Protein AF-A0AAT9HFL9-F1 (afdb_monomer_lite)

Structure (mmCIF, N/CA/C/O backbone):
data_AF-A0AAT9HFL9-F1
#
_entry.id   AF-A0AAT9HFL9-F1
#
loop_
_atom_site.group_PDB
_atom_site.id
_atom_site.type_symbol
_atom_site.label_atom_id
_atom_site.label_alt_id
_atom_site.label_comp_id
_atom_site.label_asym_id
_atom_site.label_entity_id
_atom_site.label_seq_id
_atom_site.pdbx_PDB_ins_code
_atom_site.Cartn_x
_atom_site.Cartn_y
_atom_site.Cartn_z
_atom_site.occupancy
_atom_site.B_iso_or_equiv
_atom_site.auth_seq_id
_atom_site.auth_comp_id
_atom_site.auth_asym_id
_atom_site.auth_atom_id
_atom_site.pdbx_PDB_model_num
ATOM 1 N N . MET A 1 1 ? -22.549 33.816 67.003 1.00 37.94 1 MET A N 1
ATOM 2 C CA . MET A 1 1 ? -21.390 33.551 66.125 1.00 37.94 1 MET A CA 1
ATOM 3 C C . MET A 1 1 ? -21.744 32.329 65.286 1.00 37.94 1 MET A C 1
ATOM 5 O O . MET A 1 1 ? -21.815 31.242 65.835 1.00 37.94 1 MET A O 1
ATOM 9 N N . THR A 1 2 ? -22.126 32.513 64.022 1.00 52.78 2 THR A N 1
ATOM 10 C CA . THR A 1 2 ? -22.576 31.435 63.122 1.00 52.78 2 THR A CA 1
ATOM 11 C C . THR A 1 2 ? -21.591 31.327 61.963 1.00 52.78 2 THR A C 1
ATOM 13 O O . THR A 1 2 ? -21.482 32.234 61.142 1.00 52.78 2 THR A O 1
ATOM 16 N N . THR A 1 3 ? -20.819 30.245 61.912 1.00 52.66 3 THR A N 1
ATOM 17 C CA . THR A 1 3 ? -19.873 29.980 60.823 1.00 52.66 3 THR A CA 1
ATOM 18 C C . THR A 1 3 ? -20.605 29.274 59.684 1.00 52.66 3 THR A C 1
ATOM 20 O O . THR A 1 3 ? -21.124 28.170 59.831 1.00 52.66 3 THR A O 1
ATOM 23 N N . ARG A 1 4 ? -20.697 29.944 58.532 1.00 57.56 4 ARG A N 1
ATOM 24 C CA . ARG A 1 4 ? -21.264 29.393 57.299 1.00 57.56 4 ARG A CA 1
ATOM 25 C C . ARG A 1 4 ? -20.138 28.639 56.577 1.00 57.56 4 ARG A C 1
ATOM 27 O O . ARG A 1 4 ? -19.166 29.265 56.167 1.00 57.56 4 ARG A O 1
ATOM 34 N N . THR A 1 5 ? -20.240 27.314 56.464 1.00 63.06 5 THR A N 1
ATOM 35 C CA . THR A 1 5 ? -19.344 26.507 55.615 1.00 63.06 5 THR A CA 1
ATOM 36 C C . THR A 1 5 ? -19.619 26.870 54.159 1.00 63.06 5 THR A C 1
ATOM 38 O O . THR A 1 5 ? -20.745 26.720 53.687 1.00 63.06 5 THR A O 1
ATOM 41 N N . SER A 1 6 ? -18.613 27.407 53.471 1.00 56.94 6 SER A N 1
ATOM 42 C CA . SER A 1 6 ? -18.671 27.641 52.029 1.00 56.94 6 SER A CA 1
ATOM 43 C C . SER A 1 6 ? -18.618 26.289 51.325 1.00 56.94 6 SER A C 1
ATOM 45 O O . SER A 1 6 ? -17.688 25.521 51.555 1.00 56.94 6 SER A O 1
ATOM 47 N N . ALA A 1 7 ? -19.619 25.989 50.498 1.00 58.56 7 ALA A N 1
ATOM 48 C CA . ALA A 1 7 ? -19.603 24.811 49.642 1.00 58.56 7 ALA A CA 1
ATOM 49 C C . ALA A 1 7 ? -18.439 24.930 48.646 1.00 58.56 7 ALA A C 1
ATOM 51 O O . ALA A 1 7 ? -18.306 25.939 47.952 1.00 58.56 7 ALA A O 1
ATOM 52 N N . GLU A 1 8 ? -17.576 23.921 48.631 1.00 61.31 8 GLU A N 1
ATOM 53 C CA . GLU A 1 8 ? -16.422 23.832 47.744 1.00 61.31 8 GLU A CA 1
ATOM 54 C C . GLU A 1 8 ? -16.883 23.563 46.303 1.00 61.31 8 GLU A C 1
ATOM 56 O O . GLU A 1 8 ? -17.793 22.768 46.062 1.00 61.31 8 GLU A O 1
ATOM 61 N N . SER A 1 9 ? -16.295 24.284 45.346 1.00 59.38 9 SER A N 1
ATOM 62 C CA . SER A 1 9 ? -16.646 24.202 43.924 1.00 59.38 9 SER A CA 1
ATOM 63 C C . SER A 1 9 ? -16.217 22.844 43.348 1.00 59.38 9 SER A C 1
ATOM 65 O O . SER A 1 9 ? -15.078 22.437 43.589 1.00 59.38 9 SER A O 1
ATOM 67 N N . PRO A 1 10 ? -17.065 22.128 42.583 1.00 66.06 10 PRO A N 1
ATOM 68 C CA . PRO A 1 10 ? -16.701 20.822 42.046 1.00 66.06 10 PRO A CA 1
ATOM 69 C C . PRO A 1 10 ? -15.534 20.952 41.059 1.00 66.06 10 PRO A C 1
ATOM 71 O O . PRO A 1 10 ? -15.568 21.767 40.135 1.00 66.06 10 PRO A O 1
ATOM 74 N N . ALA A 1 11 ? -14.493 20.142 41.265 1.00 68.75 11 ALA A N 1
ATOM 75 C CA . ALA A 1 11 ? -13.336 20.068 40.381 1.00 68.75 11 ALA A CA 1
ATOM 76 C C . ALA A 1 11 ? -13.764 19.693 38.949 1.00 68.75 11 ALA A C 1
ATOM 78 O O . ALA A 1 11 ? -14.618 18.826 38.751 1.00 68.75 11 ALA A O 1
ATOM 79 N N . ALA A 1 12 ? -13.172 20.358 37.953 1.00 69.44 12 ALA A N 1
ATOM 80 C CA . ALA A 1 12 ? -13.488 20.159 36.542 1.00 69.44 12 ALA A CA 1
ATOM 81 C C . ALA A 1 12 ? -13.285 18.691 36.130 1.00 69.44 12 ALA A C 1
ATOM 83 O O . ALA A 1 12 ? -12.222 18.114 36.363 1.00 69.44 12 ALA A O 1
ATOM 84 N N . ALA A 1 13 ? -14.308 18.091 35.515 1.00 72.69 13 ALA A N 1
ATOM 85 C CA . ALA A 1 13 ? -14.231 16.718 35.035 1.00 72.69 13 ALA A CA 1
ATOM 86 C C . ALA A 1 13 ? -13.142 16.595 33.949 1.00 72.69 13 ALA A C 1
ATOM 88 O O . ALA A 1 13 ? -13.073 17.445 33.055 1.00 72.69 13 ALA A O 1
ATOM 89 N N . PRO A 1 14 ? -12.292 15.555 34.003 1.00 75.44 14 PRO A N 1
ATOM 90 C CA . PRO A 1 14 ? -11.269 15.342 32.991 1.00 75.44 14 PRO A CA 1
ATOM 91 C C . PRO A 1 14 ? -11.919 15.111 31.621 1.00 75.44 14 PRO A C 1
ATOM 93 O O . PRO A 1 14 ? -12.858 14.329 31.489 1.00 75.44 14 PRO A O 1
ATOM 96 N N . LEU A 1 15 ? -11.396 15.780 30.589 1.00 78.50 15 LEU A N 1
ATOM 97 C CA . LEU A 1 15 ? -11.911 15.696 29.213 1.00 78.50 15 LEU A CA 1
ATOM 98 C C . LEU A 1 15 ? -11.789 14.287 28.610 1.00 78.50 15 LEU A C 1
ATOM 100 O O . LEU A 1 15 ? -12.540 13.934 27.704 1.00 78.50 15 LEU A O 1
ATOM 104 N N . LEU A 1 16 ? -10.850 13.482 29.111 1.00 74.50 16 LEU A N 1
ATOM 105 C CA . LEU A 1 16 ? -10.654 12.101 28.697 1.00 74.50 16 LEU A CA 1
ATOM 106 C C . LEU A 1 16 ? -10.330 11.234 29.915 1.00 74.50 16 LEU A C 1
ATOM 108 O O . LEU A 1 16 ? -9.286 11.399 30.545 1.00 74.50 16 LEU A O 1
ATOM 112 N N . ASP A 1 17 ? -11.215 10.289 30.217 1.00 88.69 17 ASP A N 1
ATOM 113 C CA . ASP A 1 17 ? -11.024 9.318 31.291 1.00 88.69 17 ASP A CA 1
ATOM 114 C C . ASP A 1 17 ? -10.623 7.953 30.712 1.00 88.69 17 ASP A C 1
ATOM 116 O O . ASP A 1 17 ? -11.438 7.173 30.202 1.00 88.69 17 ASP A O 1
ATOM 120 N N . LEU A 1 18 ? -9.322 7.665 30.790 1.00 88.69 18 LEU A N 1
ATOM 121 C CA . LEU A 1 18 ? -8.744 6.407 30.321 1.00 88.69 18 LEU A CA 1
ATOM 122 C C . LEU A 1 18 ? -9.216 5.205 31.152 1.00 88.69 18 LEU A C 1
ATOM 124 O O . LEU A 1 18 ? -9.325 4.102 30.613 1.00 88.69 18 LEU A O 1
ATOM 128 N N . GLN A 1 19 ? -9.527 5.387 32.439 1.00 87.31 19 GLN A N 1
ATOM 129 C CA . GLN A 1 19 ? -10.026 4.298 33.279 1.00 87.31 19 GLN A CA 1
ATOM 130 C C . GLN A 1 19 ? -11.432 3.893 32.844 1.00 87.31 19 GLN A C 1
ATOM 132 O O . GLN A 1 19 ? -11.698 2.701 32.666 1.00 87.31 19 GLN A O 1
ATOM 137 N N . VAL A 1 20 ? -12.307 4.867 32.585 1.00 86.62 20 VAL A N 1
ATOM 138 C CA . VAL A 1 20 ? -13.658 4.610 32.064 1.00 86.62 20 VAL A CA 1
ATOM 139 C C . VAL A 1 20 ? -13.597 3.906 30.711 1.00 86.62 20 VAL A C 1
ATOM 141 O O . VAL A 1 20 ? -14.330 2.939 30.495 1.00 86.62 20 VAL A O 1
ATOM 144 N N . LEU A 1 21 ? -12.685 4.314 29.825 1.00 87.38 21 LEU A N 1
ATOM 145 C CA . LEU A 1 21 ? -12.500 3.661 28.529 1.00 87.38 21 LEU A CA 1
ATOM 146 C C . LEU A 1 21 ? -12.068 2.196 28.681 1.00 87.38 21 LEU A C 1
ATOM 148 O O . LEU A 1 21 ? -12.680 1.300 28.095 1.00 87.38 21 LEU A O 1
ATOM 152 N N . VAL A 1 22 ? -11.055 1.926 29.507 1.00 88.81 22 VAL A N 1
ATOM 153 C CA . VAL A 1 22 ? -10.570 0.558 29.748 1.00 88.81 22 VAL A CA 1
ATOM 154 C C . VAL A 1 22 ? -11.666 -0.309 30.369 1.00 88.81 22 VAL A C 1
ATOM 156 O O . VAL A 1 22 ? -11.835 -1.466 29.976 1.00 88.81 22 VAL A O 1
ATOM 159 N N . VAL A 1 23 ? -12.456 0.236 31.296 1.00 90.31 23 VAL A N 1
ATOM 160 C CA . VAL A 1 23 ? -13.592 -0.468 31.905 1.00 90.31 23 VAL A CA 1
ATOM 161 C C . VAL A 1 23 ? -14.694 -0.733 30.876 1.00 90.31 23 VAL A C 1
ATOM 163 O O . VAL A 1 23 ? -15.225 -1.845 30.830 1.00 90.31 23 VAL A O 1
ATOM 166 N N . ALA A 1 24 ? -15.005 0.226 30.002 1.00 87.44 24 ALA A N 1
ATOM 167 C CA . ALA A 1 24 ? -15.994 0.065 28.938 1.00 87.44 24 ALA A CA 1
ATOM 168 C C . ALA A 1 24 ? -15.584 -1.023 27.931 1.00 87.44 24 ALA A C 1
ATOM 170 O O . ALA A 1 24 ? -16.389 -1.901 27.597 1.00 87.44 24 ALA A O 1
ATOM 171 N N . VAL A 1 25 ? -14.314 -1.032 27.511 1.00 88.62 25 VAL A N 1
ATOM 172 C CA . VAL A 1 25 ? -13.748 -2.074 26.640 1.00 88.62 25 VAL A CA 1
ATOM 173 C C . VAL A 1 25 ? -13.745 -3.426 27.354 1.00 88.62 25 VAL A C 1
ATOM 175 O O . VAL A 1 25 ? -14.188 -4.430 26.791 1.00 88.62 25 VAL A O 1
ATOM 178 N N . ARG A 1 26 ? -13.336 -3.466 28.631 1.00 90.38 26 ARG A N 1
ATOM 179 C CA . ARG A 1 26 ? -13.317 -4.689 29.447 1.00 90.38 26 ARG A CA 1
ATOM 180 C C . ARG A 1 26 ? -14.712 -5.292 29.621 1.00 90.38 26 ARG A C 1
ATOM 182 O O . ARG A 1 26 ? -14.861 -6.508 29.506 1.00 90.38 26 ARG A O 1
ATOM 189 N N . ARG A 1 27 ? -15.730 -4.461 29.850 1.00 90.38 27 ARG A N 1
ATOM 190 C CA . ARG A 1 27 ? -17.128 -4.889 30.016 1.00 90.38 27 ARG A CA 1
ATOM 191 C C . ARG A 1 27 ? -17.699 -5.502 28.738 1.00 90.38 27 ARG A C 1
ATOM 193 O O . ARG A 1 27 ? -18.511 -6.418 28.809 1.00 90.38 27 ARG A O 1
ATOM 200 N N . ARG A 1 28 ? -17.256 -5.031 27.570 1.00 90.31 28 ARG A N 1
ATOM 201 C CA . ARG A 1 28 ? -17.720 -5.491 26.252 1.00 90.31 28 ARG A CA 1
ATOM 202 C C . ARG A 1 28 ? -16.688 -6.349 25.512 1.00 90.31 28 ARG A C 1
ATOM 204 O O . ARG A 1 28 ? -16.740 -6.430 24.289 1.00 90.31 28 ARG A O 1
ATOM 211 N N . ARG A 1 29 ? -15.790 -7.041 26.228 1.00 90.00 29 ARG A N 1
ATOM 212 C CA . ARG A 1 29 ? -14.718 -7.870 25.630 1.00 90.00 29 ARG A CA 1
ATOM 213 C C . ARG A 1 29 ? -15.200 -8.840 24.551 1.00 90.00 29 ARG A C 1
ATOM 215 O O . ARG A 1 29 ? -14.504 -9.016 23.562 1.00 90.00 29 ARG A O 1
ATOM 222 N N . ARG A 1 30 ? -16.390 -9.435 24.710 1.00 91.25 30 ARG A N 1
ATOM 223 C CA . ARG A 1 30 ? -16.971 -10.341 23.702 1.00 91.25 30 ARG A CA 1
ATOM 224 C C . ARG A 1 30 ? -17.291 -9.631 22.382 1.00 91.25 30 ARG A C 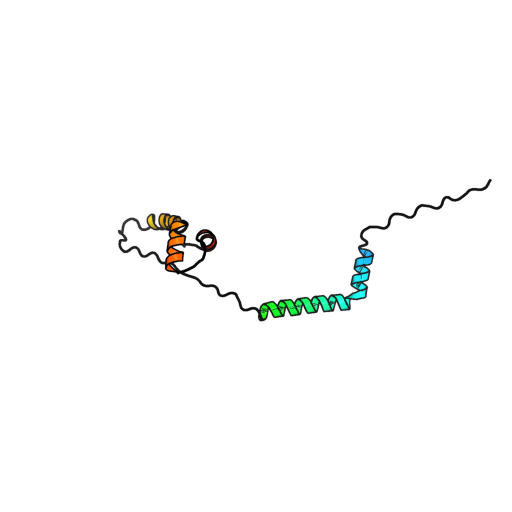1
ATOM 226 O O . ARG A 1 30 ? -16.976 -10.172 21.333 1.00 91.25 30 ARG A O 1
ATOM 233 N N . LEU A 1 31 ? -17.857 -8.422 22.442 1.00 93.75 31 LEU A N 1
ATOM 234 C CA . LEU A 1 31 ? -18.173 -7.622 21.251 1.00 93.75 31 LEU A CA 1
ATOM 235 C C . LEU A 1 31 ? -16.896 -7.167 20.539 1.00 93.75 31 LEU A C 1
ATOM 237 O O . LEU A 1 31 ? -16.780 -7.297 19.325 1.00 93.75 31 LEU A O 1
ATOM 241 N N . TRP A 1 32 ? -15.908 -6.694 21.301 1.00 95.62 32 TRP A N 1
ATOM 242 C CA . TRP A 1 32 ? -14.608 -6.316 20.744 1.00 95.62 32 TRP A CA 1
ATOM 243 C C . TRP A 1 32 ? -13.889 -7.511 20.110 1.00 95.62 32 TRP A C 1
ATOM 245 O O . TRP A 1 32 ? -13.362 -7.389 19.009 1.00 95.62 32 TRP A O 1
ATOM 255 N N . GLY A 1 33 ? -13.942 -8.681 20.753 1.00 95.31 33 GLY A N 1
ATOM 256 C CA . GLY A 1 33 ? -13.414 -9.924 20.194 1.00 95.31 33 GLY A CA 1
ATOM 257 C C . GLY A 1 33 ? -14.098 -10.325 18.887 1.00 95.31 33 GLY A C 1
ATOM 258 O O . GLY A 1 33 ? -13.410 -10.664 17.931 1.00 95.31 33 GLY A O 1
ATOM 259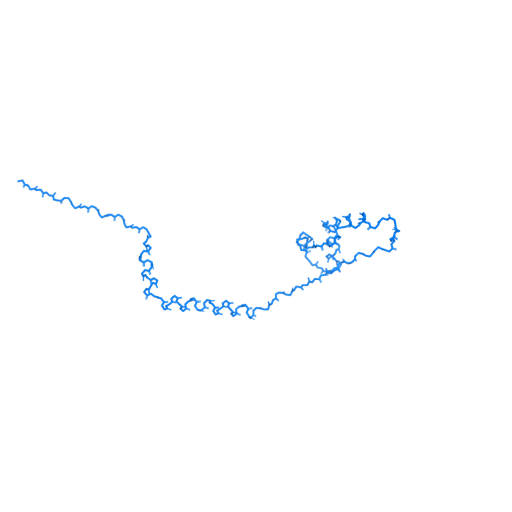 N N . SER A 1 34 ? -15.431 -10.232 18.799 1.00 96.31 34 SER A N 1
ATOM 260 C CA . SER A 1 34 ? -16.151 -10.548 17.557 1.00 96.31 34 SER A CA 1
ATOM 261 C C . SER A 1 34 ? -15.846 -9.571 16.425 1.00 96.31 34 SER A C 1
ATOM 263 O O . SER A 1 34 ? -15.727 -10.000 15.285 1.00 96.31 34 SER A O 1
ATOM 265 N N . VAL A 1 35 ? -15.684 -8.277 16.724 1.00 96.69 35 VAL A N 1
ATOM 266 C CA . VAL A 1 35 ? -15.304 -7.273 15.717 1.00 96.69 35 VAL A CA 1
ATOM 267 C C . VAL A 1 35 ? -13.883 -7.529 15.217 1.00 96.69 35 VAL A C 1
ATOM 269 O O . VAL A 1 35 ? -13.657 -7.515 14.011 1.00 96.69 35 VAL A O 1
ATOM 272 N N . ALA A 1 36 ? -12.944 -7.829 16.120 1.00 95.69 36 ALA A N 1
ATOM 273 C CA . ALA A 1 36 ? -11.579 -8.188 15.745 1.00 95.69 36 ALA A CA 1
ATOM 274 C C . ALA A 1 36 ? -11.546 -9.460 14.882 1.00 95.69 36 ALA A C 1
ATOM 276 O O . ALA A 1 36 ? -10.865 -9.494 13.860 1.00 95.69 36 ALA A O 1
ATOM 277 N N . LEU A 1 37 ? -12.325 -10.481 15.255 1.00 97.81 37 LEU A N 1
ATOM 278 C CA . LEU A 1 37 ? -12.433 -11.721 14.491 1.00 97.81 37 LEU A CA 1
ATOM 279 C C . LEU A 1 37 ? -13.055 -11.484 13.109 1.00 97.81 37 LEU A C 1
ATOM 281 O O . LEU A 1 37 ? -12.538 -11.992 12.121 1.00 97.81 37 LEU A O 1
ATOM 285 N N . LEU A 1 38 ? -14.121 -10.685 13.020 1.00 97.88 38 LEU A N 1
ATOM 286 C CA . LEU A 1 38 ? -14.727 -10.296 11.744 1.00 97.88 38 LEU A CA 1
ATOM 287 C C . LEU A 1 38 ? -13.739 -9.546 10.850 1.00 97.88 38 LEU A C 1
ATOM 289 O O . LEU A 1 38 ? -13.646 -9.861 9.669 1.00 97.88 38 LEU A O 1
ATOM 293 N N . GLY A 1 39 ? -12.982 -8.596 11.405 1.00 97.38 39 GLY A N 1
ATOM 294 C CA . GLY A 1 39 ? -11.950 -7.870 10.666 1.00 97.38 39 GLY A CA 1
ATOM 295 C C . GLY A 1 39 ? -10.848 -8.794 10.146 1.00 97.38 39 GLY A C 1
ATOM 296 O O . GLY A 1 39 ? -10.456 -8.683 8.987 1.00 97.38 39 GLY A O 1
ATOM 297 N N . LEU A 1 40 ? -10.406 -9.752 10.966 1.00 97.31 40 LEU A N 1
ATOM 298 C CA . LEU A 1 40 ? -9.412 -10.750 10.568 1.00 97.31 40 LEU A CA 1
ATOM 299 C C . LEU A 1 40 ? -9.932 -11.649 9.438 1.00 97.31 40 LEU A C 1
ATOM 301 O O . LEU A 1 40 ? -9.229 -11.865 8.455 1.00 97.31 40 LEU A O 1
ATOM 305 N N . LEU A 1 41 ? -11.166 -12.144 9.559 1.00 97.94 41 LEU A N 1
ATOM 306 C CA . LEU A 1 41 ? -11.793 -12.981 8.536 1.00 97.94 41 LEU A CA 1
ATOM 307 C C . LEU A 1 41 ? -11.999 -12.213 7.229 1.00 97.94 41 LEU A C 1
ATOM 309 O O . LEU A 1 41 ? -11.683 -12.737 6.166 1.00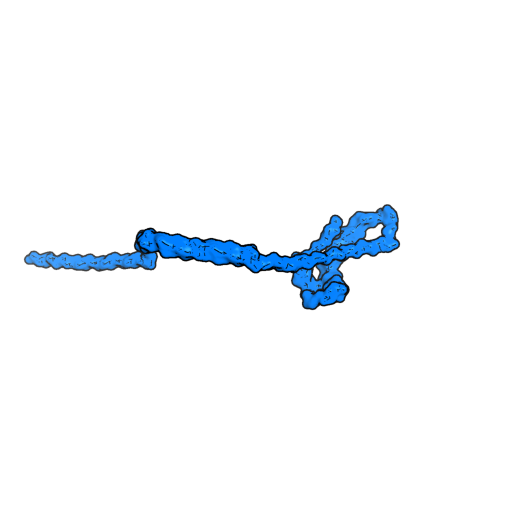 97.94 41 LEU A O 1
ATOM 313 N N . ALA A 1 42 ? -12.484 -10.972 7.298 1.00 96.75 42 ALA A N 1
ATOM 314 C CA . ALA A 1 42 ? -12.681 -10.130 6.125 1.00 96.75 42 ALA A CA 1
ATOM 315 C C . ALA A 1 42 ? -11.351 -9.798 5.431 1.00 96.75 42 ALA A C 1
ATOM 317 O O . ALA A 1 42 ? -11.249 -9.937 4.217 1.00 96.75 42 ALA A O 1
ATOM 318 N N . GLY A 1 43 ? -10.317 -9.423 6.190 1.00 94.56 43 GLY A N 1
ATOM 319 C CA . GLY A 1 43 ? -8.986 -9.150 5.643 1.00 94.56 43 GLY A CA 1
ATOM 320 C C . GLY A 1 43 ? -8.351 -10.385 5.001 1.00 94.56 43 GLY A C 1
ATOM 321 O O . GLY A 1 43 ? -7.836 -10.303 3.888 1.00 94.56 43 GLY A O 1
ATOM 322 N N . GLY A 1 44 ? -8.453 -11.544 5.658 1.00 94.75 44 GLY A N 1
ATOM 323 C CA . GLY A 1 44 ? -7.995 -12.816 5.096 1.00 94.75 44 GLY A CA 1
ATOM 324 C C . GLY A 1 44 ? -8.761 -13.207 3.832 1.00 94.75 44 GLY A C 1
ATOM 325 O O . GLY A 1 44 ? -8.155 -13.630 2.853 1.00 94.75 44 GLY A O 1
ATOM 326 N N . ALA A 1 45 ? -10.081 -13.004 3.814 1.00 93.31 45 ALA A N 1
ATOM 327 C CA . ALA A 1 45 ? -10.899 -13.246 2.632 1.00 93.31 45 ALA A CA 1
ATOM 328 C C . ALA A 1 45 ? -10.457 -12.362 1.460 1.00 93.31 45 ALA A C 1
ATOM 330 O O . ALA A 1 45 ? -10.266 -12.877 0.364 1.00 93.31 45 ALA A O 1
ATOM 331 N N . VAL A 1 46 ? -10.224 -11.066 1.688 1.00 93.12 46 VAL A N 1
ATOM 332 C CA . VAL A 1 46 ? -9.706 -10.157 0.653 1.00 93.12 46 VAL A CA 1
ATOM 333 C C . VAL A 1 46 ? -8.363 -10.646 0.116 1.00 93.12 46 VAL A C 1
ATOM 335 O O . VAL A 1 46 ? -8.206 -10.718 -1.095 1.00 93.12 46 VAL A O 1
ATOM 338 N N . ALA A 1 47 ? -7.430 -11.052 0.979 1.00 86.88 47 ALA A N 1
ATOM 339 C CA . ALA A 1 47 ? -6.116 -11.533 0.550 1.00 86.88 47 ALA A CA 1
ATOM 340 C C . ALA A 1 47 ? -6.167 -12.808 -0.317 1.00 86.88 47 ALA A C 1
ATOM 342 O O . ALA A 1 47 ? -5.276 -13.021 -1.130 1.00 86.88 47 ALA A O 1
ATOM 343 N N . VAL A 1 48 ? -7.188 -13.656 -0.147 1.00 89.31 48 VAL A N 1
ATOM 344 C CA . VAL A 1 48 ? -7.353 -14.901 -0.922 1.00 89.31 48 VAL A CA 1
ATOM 345 C C . VAL A 1 48 ? -8.217 -14.697 -2.171 1.00 89.31 48 VAL A C 1
ATOM 347 O O . VAL A 1 48 ? -8.010 -15.366 -3.179 1.00 89.31 48 VAL A O 1
ATOM 350 N N . LEU A 1 49 ? -9.211 -13.806 -2.108 1.00 89.75 49 LEU A N 1
ATOM 351 C CA . LEU A 1 49 ? -10.184 -13.589 -3.183 1.00 89.75 49 LEU A CA 1
ATOM 352 C C . LEU A 1 49 ? -9.729 -12.552 -4.213 1.00 89.75 49 LEU A C 1
ATOM 354 O O . LEU A 1 49 ? -10.206 -12.607 -5.346 1.00 89.75 49 LEU A O 1
ATOM 358 N N . LEU A 1 50 ? -8.859 -11.602 -3.850 1.00 85.31 50 LEU A N 1
ATOM 359 C CA . LEU A 1 50 ? -8.307 -10.658 -4.820 1.00 85.31 50 LEU A CA 1
ATOM 360 C C . LEU A 1 50 ? -7.167 -11.329 -5.600 1.00 85.31 50 LEU A C 1
ATOM 362 O O . LEU A 1 50 ? -6.153 -11.674 -4.995 1.00 85.31 50 LEU A O 1
ATOM 366 N N . PRO A 1 51 ? -7.298 -11.499 -6.928 1.00 75.69 51 PRO A N 1
ATOM 367 C CA . PRO A 1 51 ? -6.185 -11.956 -7.746 1.00 75.69 51 PRO A CA 1
ATOM 368 C C . PRO A 1 51 ? -5.059 -10.916 -7.730 1.00 75.69 51 PRO A C 1
ATOM 370 O O . PRO A 1 51 ? -5.318 -9.708 -7.720 1.00 75.69 51 PRO A O 1
ATOM 373 N N . GLU A 1 52 ? -3.810 -11.388 -7.741 1.00 74.25 52 GLU A N 1
ATOM 374 C CA . GLU A 1 52 ? -2.645 -10.514 -7.876 1.00 74.25 52 GLU A CA 1
ATOM 375 C C . GLU A 1 52 ? -2.759 -9.679 -9.164 1.00 74.25 52 GLU A C 1
ATOM 377 O O . GLU A 1 52 ? -3.172 -10.202 -10.207 1.00 74.25 52 GLU A O 1
ATOM 382 N N . PRO A 1 53 ? -2.423 -8.377 -9.116 1.00 70.94 53 PRO A N 1
ATOM 383 C CA . PRO A 1 53 ? -2.453 -7.541 -10.305 1.00 70.94 53 PRO A CA 1
ATOM 384 C C . PRO A 1 53 ? -1.476 -8.103 -11.352 1.00 70.94 53 PRO A C 1
ATOM 386 O O . PRO A 1 53 ? -0.330 -8.410 -11.013 1.00 70.94 53 PRO A O 1
ATOM 389 N N . PRO A 1 54 ? -1.897 -8.250 -12.621 1.00 70.69 54 PRO A N 1
ATOM 390 C CA . PRO A 1 54 ? -1.043 -8.809 -13.659 1.00 70.69 54 PRO A CA 1
ATOM 391 C C . PRO A 1 54 ? 0.159 -7.892 -13.897 1.00 70.69 54 PRO A C 1
ATOM 393 O O . PRO A 1 54 ? 0.004 -6.738 -14.295 1.00 70.69 54 PRO A O 1
ATOM 396 N N . THR A 1 55 ? 1.365 -8.409 -13.670 1.00 68.50 55 THR A N 1
ATOM 397 C CA . THR A 1 55 ? 2.612 -7.701 -13.966 1.00 68.50 55 THR A CA 1
ATOM 398 C C . THR A 1 55 ? 3.063 -8.035 -15.387 1.00 68.50 55 THR A C 1
ATOM 400 O O . THR A 1 55 ? 3.431 -9.166 -15.703 1.00 68.50 55 THR A O 1
ATOM 403 N N . ALA A 1 56 ? 3.010 -7.049 -16.283 1.00 72.75 56 ALA A N 1
ATOM 404 C CA . ALA A 1 56 ? 3.570 -7.168 -17.624 1.00 72.75 56 ALA A CA 1
ATOM 405 C C . ALA A 1 56 ? 5.009 -6.637 -17.615 1.00 72.75 56 ALA A C 1
ATOM 407 O O . ALA A 1 56 ? 5.239 -5.474 -17.297 1.00 72.75 56 ALA A O 1
ATOM 408 N N . VAL A 1 57 ? 5.981 -7.480 -17.971 1.00 74.00 57 VAL A N 1
ATOM 409 C CA . VAL A 1 57 ? 7.384 -7.069 -18.125 1.00 74.00 57 VAL A CA 1
ATOM 410 C C . VAL A 1 57 ? 7.770 -7.086 -19.599 1.00 74.00 57 VAL A C 1
ATOM 412 O O . VAL A 1 57 ? 7.538 -8.070 -20.298 1.00 74.00 57 VAL A O 1
ATOM 415 N N . THR A 1 58 ? 8.386 -6.003 -20.072 1.00 71.44 58 THR A N 1
ATOM 416 C CA . THR A 1 58 ? 8.929 -5.910 -21.433 1.00 71.44 58 THR A CA 1
ATOM 417 C C . THR A 1 58 ? 10.439 -5.753 -21.356 1.00 71.44 58 THR A C 1
ATOM 419 O O . THR A 1 58 ? 10.939 -4.876 -20.657 1.00 71.44 58 THR A O 1
ATOM 422 N N . LYS A 1 59 ? 11.175 -6.595 -22.086 1.00 60.09 59 LYS A N 1
ATOM 423 C CA . LYS A 1 59 ? 12.632 -6.485 -22.217 1.00 60.09 59 LYS A CA 1
ATOM 424 C C . LYS A 1 59 ? 12.970 -5.816 -23.544 1.00 60.09 59 LYS A C 1
ATOM 426 O O . LYS A 1 59 ? 12.654 -6.361 -24.597 1.00 60.09 59 LYS A O 1
ATOM 431 N N . VAL A 1 60 ? 13.619 -4.656 -23.483 1.00 63.84 60 VAL A N 1
ATOM 432 C CA . VAL A 1 60 ? 14.200 -3.993 -24.656 1.00 63.84 60 VAL A CA 1
ATOM 433 C C . VAL A 1 60 ? 15.644 -4.468 -24.778 1.00 63.84 60 VAL A C 1
ATOM 435 O O . VAL A 1 60 ? 16.444 -4.247 -23.875 1.00 63.84 60 VAL A O 1
ATOM 438 N N . LEU A 1 61 ? 15.958 -5.167 -25.867 1.00 59.69 61 LEU A N 1
ATOM 439 C CA . LEU A 1 61 ? 17.313 -5.619 -26.175 1.00 59.69 61 LEU A CA 1
ATOM 440 C C . LEU A 1 61 ? 17.895 -4.688 -27.238 1.00 59.69 61 LEU A C 1
ATOM 442 O O . LEU A 1 61 ? 17.333 -4.572 -28.326 1.00 59.69 61 LEU A O 1
ATOM 446 N N . VAL A 1 62 ? 19.005 -4.026 -26.920 1.00 59.75 62 VAL A N 1
ATOM 447 C CA . VAL A 1 62 ? 19.758 -3.214 -27.881 1.00 59.75 62 VAL A CA 1
ATOM 448 C C . VAL A 1 62 ? 20.805 -4.118 -28.524 1.00 59.75 62 VAL A C 1
ATOM 450 O O . VAL A 1 62 ? 21.750 -4.541 -27.865 1.00 59.75 62 VAL A O 1
ATOM 453 N N . ALA A 1 63 ? 20.607 -4.466 -29.795 1.00 58.12 63 ALA A N 1
ATOM 454 C CA . ALA A 1 63 ? 21.587 -5.202 -30.586 1.00 58.12 63 ALA A CA 1
ATOM 455 C C . ALA A 1 63 ? 22.413 -4.211 -31.418 1.00 58.12 63 ALA A C 1
ATOM 457 O O . ALA A 1 63 ? 21.852 -3.462 -32.217 1.00 58.12 63 ALA A O 1
ATOM 458 N N . HIS A 1 64 ? 23.733 -4.214 -31.237 1.00 53.81 64 HIS A N 1
ATOM 459 C CA . HIS A 1 64 ? 24.666 -3.422 -32.035 1.00 53.81 64 HIS A CA 1
ATOM 460 C C . HIS A 1 64 ? 25.191 -4.276 -33.201 1.00 53.81 64 HIS A C 1
ATOM 462 O O . HIS A 1 64 ? 26.013 -5.163 -33.009 1.00 53.81 64 HIS A O 1
ATOM 468 N N . GLU A 1 65 ? 24.728 -4.028 -34.433 1.00 53.94 65 GLU A N 1
ATOM 469 C CA . GLU A 1 65 ? 25.209 -4.753 -35.631 1.00 53.94 65 GLU A CA 1
ATOM 470 C C . GLU A 1 65 ? 26.665 -4.408 -36.028 1.00 53.94 65 GLU A C 1
ATOM 472 O O . GLU A 1 65 ? 27.215 -5.027 -36.937 1.00 53.94 65 GLU A O 1
ATOM 477 N N . GLN A 1 66 ? 27.309 -3.432 -35.372 1.00 53.12 66 GLN A N 1
ATOM 478 C CA . GLN A 1 66 ? 28.633 -2.905 -35.745 1.00 53.12 66 GLN A CA 1
ATOM 479 C C . GLN A 1 66 ? 29.649 -2.891 -34.590 1.00 53.12 66 GLN A C 1
ATOM 481 O O . GLN A 1 66 ? 30.461 -1.968 -34.506 1.00 53.12 66 GLN A O 1
ATOM 486 N N . ASP A 1 67 ? 29.632 -3.892 -33.706 1.00 50.56 67 ASP A N 1
ATOM 487 C CA . ASP A 1 67 ? 30.629 -3.999 -32.632 1.00 50.56 67 ASP A CA 1
ATOM 488 C C . ASP A 1 67 ? 32.057 -4.065 -33.205 1.00 50.56 67 ASP A C 1
ATOM 490 O O . ASP A 1 67 ? 32.504 -5.074 -33.759 1.00 50.56 67 ASP A O 1
ATOM 494 N N . GLN A 1 68 ? 32.789 -2.953 -33.082 1.00 51.44 68 GLN A N 1
ATOM 495 C CA . GLN A 1 68 ? 34.224 -2.910 -33.329 1.00 51.44 68 GLN A CA 1
ATOM 496 C C . GLN A 1 68 ? 34.959 -3.507 -32.116 1.00 51.44 68 GLN A C 1
ATOM 498 O O . GLN A 1 68 ? 34.654 -3.133 -30.984 1.00 51.44 68 GLN A O 1
ATOM 503 N N . PRO A 1 69 ? 35.979 -4.367 -32.312 1.00 56.56 69 PRO A N 1
ATOM 504 C CA . PRO A 1 69 ? 36.584 -5.167 -31.236 1.00 56.56 69 PRO A CA 1
ATOM 505 C C . PRO A 1 69 ? 37.266 -4.394 -30.094 1.00 56.56 69 PRO A C 1
ATOM 507 O O . PRO A 1 69 ? 37.707 -5.013 -29.130 1.00 56.56 69 PRO A O 1
ATOM 510 N N . ASN A 1 70 ? 37.418 -3.073 -30.211 1.00 53.19 70 ASN A N 1
ATOM 511 C CA . ASN A 1 70 ? 38.364 -2.303 -29.404 1.00 53.19 70 ASN A CA 1
ATOM 512 C C . ASN A 1 70 ? 37.735 -1.357 -28.366 1.00 53.19 70 ASN A C 1
ATOM 514 O O . ASN A 1 70 ? 38.496 -0.713 -27.648 1.00 53.19 70 ASN A O 1
ATOM 518 N N . ASP A 1 71 ? 36.405 -1.264 -28.236 1.00 56.00 71 ASP A N 1
ATOM 519 C CA . ASP A 1 71 ? 35.784 -0.470 -27.154 1.00 56.00 71 ASP A CA 1
ATOM 520 C C . ASP A 1 71 ? 34.406 -1.008 -26.704 1.00 56.00 71 ASP A C 1
ATOM 522 O O . ASP A 1 71 ? 33.371 -0.393 -26.957 1.00 56.00 71 ASP A O 1
ATOM 526 N N . PRO A 1 72 ? 34.359 -2.175 -26.035 1.00 53.47 72 PRO A N 1
ATOM 527 C CA . PRO A 1 72 ? 33.097 -2.782 -25.604 1.00 53.47 72 PRO A CA 1
ATOM 528 C C . PRO A 1 72 ? 32.491 -2.138 -24.341 1.00 53.47 72 PRO A C 1
ATOM 530 O O . PRO A 1 72 ? 31.334 -2.390 -24.023 1.00 53.47 72 PRO A O 1
ATOM 533 N N . GLY A 1 73 ? 33.254 -1.342 -23.579 1.00 50.19 73 GLY A N 1
ATOM 534 C CA . GLY A 1 73 ? 32.850 -0.892 -22.237 1.00 50.19 73 GLY A CA 1
ATOM 535 C C . GLY A 1 73 ? 32.294 0.532 -22.162 1.00 50.19 73 GLY A C 1
ATOM 536 O O . GLY A 1 73 ? 31.466 0.827 -21.300 1.00 50.19 73 GLY A O 1
ATOM 537 N N . THR A 1 74 ? 32.735 1.425 -23.050 1.00 50.72 74 THR A N 1
ATOM 538 C CA . THR A 1 74 ? 32.395 2.856 -22.961 1.00 50.72 74 THR A CA 1
ATOM 539 C C . THR A 1 74 ? 31.038 3.170 -23.599 1.00 50.72 74 THR A C 1
ATOM 541 O O . THR A 1 74 ? 30.338 4.070 -23.139 1.00 50.72 74 THR A O 1
ATOM 544 N N . LEU A 1 75 ? 30.615 2.378 -24.589 1.00 51.12 75 LEU A N 1
ATOM 545 C CA . LEU A 1 75 ? 29.337 2.546 -25.294 1.00 51.12 75 LEU A CA 1
ATOM 546 C C . LEU A 1 75 ? 28.122 2.135 -24.443 1.00 51.12 75 LEU A C 1
ATOM 548 O O . LEU A 1 75 ? 27.093 2.804 -24.466 1.00 51.12 75 LEU A O 1
ATOM 552 N N . ILE A 1 76 ? 28.268 1.111 -23.596 1.00 50.12 76 ILE A N 1
ATOM 553 C CA . ILE A 1 76 ? 27.173 0.578 -22.767 1.00 50.12 76 ILE A CA 1
ATOM 554 C C . ILE A 1 76 ? 26.712 1.596 -21.711 1.00 50.12 76 ILE A C 1
ATOM 556 O O . ILE A 1 76 ? 25.518 1.781 -21.475 1.00 50.12 76 ILE A O 1
ATOM 560 N N . ARG A 1 77 ? 27.651 2.316 -21.084 1.00 49.22 77 ARG A N 1
ATOM 561 C CA . ARG A 1 77 ? 27.337 3.249 -19.989 1.00 49.22 77 ARG A CA 1
ATOM 562 C C . ARG A 1 77 ? 26.694 4.549 -20.482 1.00 49.22 77 ARG A C 1
ATOM 564 O O . ARG A 1 77 ? 25.889 5.143 -19.763 1.00 49.22 77 ARG A O 1
ATOM 571 N N . THR A 1 78 ? 27.035 4.977 -21.696 1.00 54.59 78 THR A N 1
ATOM 572 C CA . THR A 1 78 ? 26.409 6.131 -22.354 1.00 54.59 78 THR A CA 1
ATOM 573 C C . THR A 1 78 ? 24.999 5.795 -22.833 1.00 54.59 78 THR A C 1
ATOM 575 O O . THR A 1 78 ? 24.099 6.619 -22.683 1.00 54.59 78 THR A O 1
ATOM 578 N N . ASP A 1 79 ? 24.763 4.570 -23.297 1.00 54.00 79 ASP A N 1
ATOM 579 C CA . ASP A 1 79 ? 23.441 4.147 -23.757 1.00 54.00 79 ASP A CA 1
ATOM 580 C C . ASP A 1 79 ? 22.442 3.943 -22.620 1.00 54.00 79 ASP A C 1
ATOM 582 O O . ASP A 1 79 ? 21.292 4.358 -22.749 1.00 54.00 79 ASP A O 1
ATOM 586 N N . VAL A 1 80 ? 22.861 3.429 -21.458 1.00 58.53 80 VAL A N 1
ATOM 587 C CA . VAL A 1 80 ? 21.987 3.385 -20.267 1.00 58.53 80 VAL A CA 1
ATOM 588 C C . VAL A 1 80 ? 21.573 4.795 -19.826 1.00 58.53 80 VAL A C 1
ATOM 590 O O . VAL A 1 80 ? 20.438 5.007 -19.396 1.00 58.53 80 VAL A O 1
ATOM 593 N N . ALA A 1 81 ? 22.447 5.793 -19.994 1.00 59.72 81 ALA A N 1
ATOM 594 C CA . ALA A 1 81 ? 22.085 7.186 -19.741 1.00 59.72 81 ALA A CA 1
ATOM 595 C C . ALA A 1 81 ? 21.070 7.721 -20.772 1.00 59.72 81 ALA A C 1
ATOM 597 O O . ALA A 1 81 ? 20.195 8.506 -20.408 1.00 59.72 81 ALA A O 1
ATOM 598 N N . LEU A 1 82 ? 21.137 7.273 -22.033 1.00 62.31 82 LEU A N 1
ATOM 599 C CA . LEU A 1 82 ? 20.149 7.607 -23.067 1.00 62.31 82 LEU A CA 1
ATOM 600 C C . LEU A 1 82 ? 18.805 6.897 -22.851 1.00 62.31 82 LEU A C 1
ATOM 602 O O . LEU A 1 82 ? 17.763 7.505 -23.108 1.00 62.31 82 LEU A O 1
ATOM 606 N N . LEU A 1 83 ? 18.804 5.663 -22.331 1.00 63.75 83 LEU A N 1
ATOM 607 C CA . LEU A 1 83 ? 17.590 4.940 -21.928 1.00 63.75 83 LEU A CA 1
ATOM 608 C C . LEU A 1 83 ? 16.794 5.719 -20.875 1.00 63.75 83 LEU A C 1
ATOM 610 O O . LEU A 1 83 ? 15.568 5.732 -20.925 1.00 63.75 83 LEU A O 1
ATOM 614 N N . HIS A 1 84 ? 17.478 6.444 -19.987 1.00 66.38 84 HIS A N 1
ATOM 615 C CA . HIS A 1 84 ? 16.839 7.319 -19.005 1.00 66.38 84 HIS A CA 1
ATOM 616 C C . HIS A 1 84 ? 16.383 8.685 -19.562 1.00 66.38 84 HIS A C 1
ATOM 618 O O . HIS A 1 84 ? 16.114 9.617 -18.800 1.00 66.38 84 HIS A O 1
ATOM 624 N N . THR A 1 85 ? 16.273 8.847 -20.882 1.00 77.12 85 THR A N 1
ATOM 625 C CA . THR A 1 85 ? 15.720 10.068 -21.481 1.00 77.12 85 THR A CA 1
ATOM 626 C C . THR A 1 85 ? 14.274 9.866 -21.914 1.00 77.12 85 THR A C 1
ATOM 628 O O . THR A 1 85 ? 13.901 8.842 -22.488 1.00 77.12 85 THR A O 1
ATOM 631 N N . THR A 1 86 ? 13.451 10.897 -21.725 1.00 78.44 86 THR A N 1
ATOM 632 C CA . THR A 1 86 ? 12.029 10.880 -22.104 1.00 78.44 86 THR A CA 1
ATOM 633 C C . THR A 1 86 ? 11.808 10.636 -23.597 1.00 78.44 86 THR A C 1
ATOM 635 O O . THR A 1 86 ? 10.795 10.060 -23.981 1.00 78.44 86 THR A O 1
ATOM 638 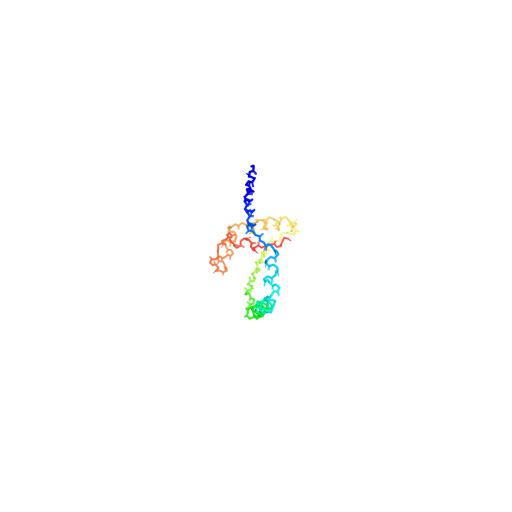N N . ARG A 1 87 ? 12.767 11.011 -24.456 1.00 77.00 87 ARG A N 1
ATOM 639 C CA . ARG A 1 87 ? 12.702 10.752 -25.903 1.00 77.00 87 ARG A CA 1
ATOM 640 C C . ARG A 1 87 ? 12.771 9.256 -26.226 1.00 77.00 87 ARG A C 1
ATOM 642 O O . ARG A 1 87 ? 12.030 8.797 -27.091 1.00 77.00 87 ARG A O 1
ATOM 649 N N . ILE A 1 88 ? 13.647 8.507 -25.556 1.00 77.94 88 ILE A N 1
ATOM 650 C CA . ILE A 1 88 ? 13.770 7.060 -25.771 1.00 77.94 88 ILE A CA 1
ATOM 651 C C . ILE A 1 88 ? 12.587 6.322 -25.134 1.00 77.94 88 ILE A C 1
ATOM 653 O O . ILE A 1 88 ? 12.029 5.423 -25.765 1.00 77.94 88 ILE A O 1
ATOM 657 N N . ALA A 1 89 ? 12.128 6.768 -23.961 1.00 79.12 89 ALA A N 1
ATOM 658 C CA . ALA A 1 89 ? 10.898 6.277 -23.339 1.00 79.12 89 ALA A CA 1
ATOM 659 C C . ALA A 1 89 ? 9.666 6.456 -24.252 1.00 79.12 89 ALA A C 1
ATOM 661 O O . ALA A 1 89 ? 8.932 5.497 -24.478 1.00 79.12 89 ALA A O 1
ATOM 662 N N . ASP A 1 90 ? 9.474 7.636 -24.857 1.00 82.56 90 ASP A N 1
ATOM 663 C CA . ASP A 1 90 ? 8.375 7.891 -25.806 1.00 82.56 90 ASP A CA 1
ATOM 664 C C . ASP A 1 90 ? 8.446 6.961 -27.028 1.00 82.56 90 ASP A C 1
ATOM 666 O O . ASP A 1 90 ? 7.442 6.388 -27.453 1.00 82.56 90 ASP A O 1
ATOM 670 N N . GLN A 1 91 ? 9.642 6.741 -27.579 1.00 82.50 91 GLN A N 1
ATOM 671 C CA . GLN A 1 91 ? 9.821 5.832 -28.712 1.00 82.50 91 GLN A CA 1
ATOM 672 C C . GLN A 1 91 ? 9.539 4.363 -28.341 1.00 82.50 91 GLN A C 1
ATOM 674 O O . GLN A 1 91 ? 8.938 3.628 -29.137 1.00 82.50 91 GLN A O 1
ATOM 679 N N . ALA A 1 92 ? 9.922 3.935 -27.136 1.00 82.00 92 ALA A N 1
ATOM 680 C CA . ALA A 1 92 ? 9.614 2.606 -26.614 1.00 82.00 92 ALA A CA 1
ATOM 681 C C . ALA A 1 92 ? 8.100 2.422 -26.408 1.00 82.00 92 ALA A C 1
ATOM 683 O O . ALA A 1 92 ? 7.529 1.443 -26.893 1.00 82.00 92 ALA A O 1
ATOM 684 N N . LEU A 1 93 ? 7.431 3.398 -25.786 1.00 84.75 93 LEU A N 1
ATOM 685 C CA . LEU A 1 93 ? 5.982 3.400 -25.567 1.00 84.75 93 LEU A CA 1
ATOM 686 C C . LEU A 1 93 ? 5.197 3.353 -26.884 1.00 84.75 93 LEU A C 1
ATOM 688 O O . LEU A 1 93 ? 4.268 2.554 -27.015 1.00 84.75 93 LEU A O 1
ATOM 692 N N . ARG A 1 94 ? 5.616 4.117 -27.905 1.00 85.88 94 ARG A N 1
ATOM 693 C CA . ARG A 1 94 ? 5.031 4.052 -29.259 1.00 85.88 94 ARG A CA 1
ATOM 694 C C . ARG A 1 94 ? 5.188 2.677 -29.898 1.00 85.88 94 ARG A C 1
ATOM 696 O O . ARG A 1 94 ? 4.241 2.179 -30.505 1.00 85.88 94 ARG A O 1
ATOM 703 N N . SER A 1 95 ? 6.358 2.057 -29.750 1.00 83.94 95 SER A N 1
ATOM 704 C CA . SER A 1 95 ? 6.628 0.713 -30.282 1.00 83.94 95 SER A CA 1
ATOM 705 C C . SER A 1 95 ? 5.767 -0.351 -29.591 1.00 83.94 95 SER A C 1
ATOM 707 O O . SER A 1 95 ? 5.271 -1.269 -30.243 1.00 83.94 95 SER A O 1
ATOM 709 N N . LEU A 1 96 ? 5.521 -0.181 -28.289 1.00 83.62 96 LEU A N 1
ATOM 710 C CA . LEU A 1 96 ? 4.654 -1.036 -27.474 1.00 83.62 96 LEU A CA 1
ATOM 711 C C . LEU A 1 96 ? 3.162 -0.698 -27.598 1.00 83.62 96 LEU A C 1
ATOM 713 O O . LEU A 1 96 ? 2.331 -1.410 -27.038 1.00 83.62 96 LEU A O 1
ATOM 717 N N . LYS A 1 97 ? 2.810 0.363 -28.340 1.00 85.62 97 LYS A N 1
ATOM 718 C CA . LYS A 1 97 ? 1.446 0.910 -28.448 1.00 85.62 97 LYS A CA 1
ATOM 719 C C . LYS A 1 97 ? 0.821 1.212 -27.077 1.00 85.62 97 LYS A C 1
ATOM 721 O O . LYS A 1 97 ? -0.388 1.062 -26.901 1.00 85.62 97 LYS A O 1
ATOM 726 N N . SER A 1 98 ? 1.644 1.628 -26.117 1.00 83.12 98 SER A N 1
ATOM 727 C CA . SER A 1 98 ? 1.191 2.012 -24.783 1.00 83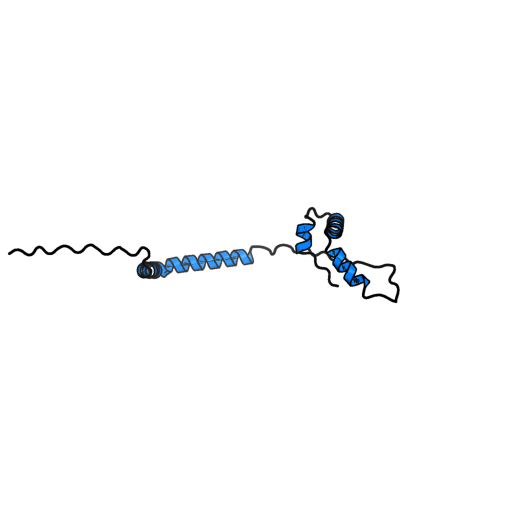.12 98 SER A CA 1
ATOM 728 C C . SER A 1 98 ? 0.692 3.465 -24.787 1.00 83.12 98 SER A C 1
ATOM 730 O O . SER A 1 98 ? 1.365 4.327 -25.356 1.00 83.12 98 SER A O 1
ATOM 732 N N . PRO A 1 99 ? -0.470 3.761 -24.173 1.00 87.00 99 PRO A N 1
ATOM 733 C CA . PRO A 1 99 ? -0.957 5.126 -23.971 1.00 87.00 99 PRO A CA 1
ATOM 734 C C . PRO A 1 99 ? -0.370 5.799 -22.715 1.00 87.00 99 PRO A C 1
ATOM 736 O O . PRO A 1 99 ? -0.793 6.900 -22.363 1.00 87.00 99 PRO A O 1
ATOM 739 N N . GLU A 1 100 ? 0.535 5.124 -22.004 1.00 87.31 100 GLU A N 1
ATOM 740 C CA . GLU A 1 100 ? 1.203 5.636 -20.807 1.00 87.31 100 GLU A CA 1
ATOM 741 C C . GLU A 1 100 ? 2.065 6.865 -21.124 1.00 87.31 100 GLU A C 1
ATOM 743 O O . GLU A 1 100 ? 2.557 7.033 -22.243 1.00 87.31 100 GLU A O 1
ATOM 748 N N . LYS A 1 101 ? 2.232 7.751 -20.141 1.00 87.56 101 LYS A N 1
ATOM 749 C CA . LYS A 1 101 ? 3.091 8.923 -20.291 1.00 87.56 101 LYS A CA 1
ATOM 750 C C . LYS A 1 101 ? 4.560 8.529 -20.108 1.00 87.56 101 LYS A C 1
ATOM 752 O O . LYS A 1 101 ? 4.859 7.751 -19.202 1.00 87.56 101 LYS A O 1
ATOM 757 N N . PRO A 1 102 ? 5.490 9.093 -20.897 1.00 84.38 102 PRO A N 1
ATOM 758 C CA . PRO A 1 102 ? 6.917 8.813 -20.752 1.00 84.38 102 PRO A CA 1
ATOM 759 C C . PRO A 1 102 ? 7.459 9.080 -19.345 1.00 84.38 102 PRO A C 1
ATOM 761 O O . PRO A 1 102 ? 8.347 8.361 -18.899 1.00 84.38 102 PRO A O 1
ATOM 764 N N . GLU A 1 103 ? 6.934 10.087 -18.642 1.00 83.12 103 GLU A N 1
ATOM 765 C CA . GLU A 1 103 ? 7.358 10.438 -17.283 1.00 83.12 103 GLU A CA 1
ATOM 766 C C . GLU A 1 103 ? 6.995 9.351 -16.261 1.00 83.12 103 GLU A C 1
ATOM 768 O O . GLU A 1 103 ? 7.824 9.010 -15.422 1.00 83.12 103 GLU A O 1
ATOM 773 N N . ASP A 1 104 ? 5.798 8.770 -16.381 1.00 83.81 104 ASP A N 1
ATOM 774 C CA . ASP A 1 104 ? 5.292 7.726 -15.479 1.00 83.81 104 ASP A CA 1
ATOM 775 C C . ASP A 1 104 ? 5.991 6.376 -15.759 1.00 83.81 104 ASP A C 1
ATOM 777 O O . ASP A 1 104 ? 6.391 5.647 -14.847 1.00 83.81 104 ASP A O 1
ATOM 781 N N . PHE A 1 105 ? 6.234 6.082 -17.040 1.00 83.00 105 PHE A N 1
ATOM 782 C CA . PHE A 1 105 ? 6.960 4.888 -17.483 1.00 83.00 105 PHE A CA 1
ATOM 783 C C . PHE A 1 105 ? 8.395 4.848 -16.937 1.00 83.00 105 PHE A C 1
ATOM 785 O O . PHE A 1 105 ? 8.907 3.803 -16.528 1.00 83.00 105 PHE A O 1
ATOM 792 N N . MET A 1 106 ? 9.041 6.011 -16.897 1.00 83.69 106 MET A N 1
ATOM 793 C CA . MET A 1 106 ? 1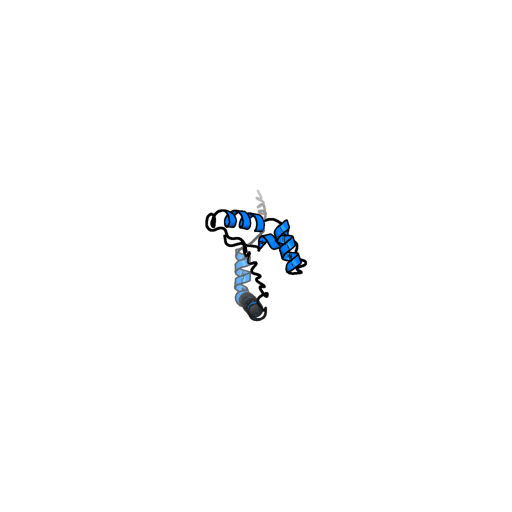0.413 6.190 -16.432 1.00 83.69 106 MET A CA 1
ATOM 794 C C . MET A 1 106 ? 10.621 5.869 -14.945 1.00 83.69 106 MET A C 1
ATOM 796 O O . MET A 1 106 ? 11.741 5.534 -14.565 1.00 83.69 106 MET A O 1
ATOM 800 N N . GLU A 1 107 ? 9.575 5.910 -14.112 1.00 81.38 107 GLU A N 1
ATOM 801 C CA . GLU A 1 107 ? 9.658 5.503 -12.699 1.00 81.38 107 GLU A CA 1
ATOM 802 C C . GLU A 1 107 ? 9.905 3.994 -12.534 1.00 81.38 107 GLU A C 1
ATOM 804 O O . GLU A 1 107 ? 10.489 3.556 -11.543 1.00 81.38 107 GLU A O 1
ATOM 809 N N . HIS A 1 108 ? 9.494 3.200 -13.525 1.00 75.69 108 HIS A N 1
ATOM 810 C CA . HIS A 1 108 ? 9.545 1.736 -13.499 1.00 75.69 108 HIS A CA 1
ATOM 811 C C . HIS A 1 108 ? 10.564 1.164 -14.498 1.00 75.69 108 HIS A C 1
ATOM 813 O O . HIS A 1 108 ? 10.853 -0.036 -14.496 1.00 75.69 108 HIS A O 1
ATOM 819 N N . TYR A 1 109 ? 11.127 2.015 -15.356 1.00 69.31 109 TYR A N 1
ATOM 820 C CA . TYR A 1 109 ? 12.039 1.632 -16.422 1.00 69.31 109 TYR A CA 1
ATOM 821 C C . TYR A 1 109 ? 13.490 1.570 -15.925 1.00 69.31 109 TYR A C 1
ATOM 823 O O . TYR A 1 109 ? 14.099 2.584 -15.592 1.00 69.31 109 TYR A O 1
ATOM 831 N N . THR A 1 110 ? 14.058 0.361 -15.878 1.00 65.44 110 THR A N 1
ATOM 832 C CA . THR A 1 110 ? 15.458 0.118 -15.484 1.00 65.44 110 THR A CA 1
ATOM 833 C C . THR A 1 110 ? 16.226 -0.560 -16.616 1.00 65.44 110 THR A C 1
ATOM 835 O O . THR A 1 110 ? 15.763 -1.560 -17.164 1.00 65.44 110 THR A O 1
ATOM 838 N N . GLY A 1 111 ? 17.423 -0.059 -16.928 1.00 63.31 111 GLY A N 1
ATOM 839 C CA . GLY A 1 111 ? 18.389 -0.734 -17.798 1.00 63.31 111 GLY A CA 1
ATOM 840 C C . GLY A 1 111 ? 19.538 -1.337 -16.981 1.00 63.31 111 GLY A C 1
ATOM 841 O O . GLY A 1 111 ? 20.204 -0.586 -16.267 1.00 63.31 111 GLY A O 1
ATOM 842 N N . PRO A 1 112 ? 19.800 -2.657 -17.040 1.00 55.66 112 PRO A N 1
ATOM 843 C CA . PRO A 1 112 ? 21.054 -3.200 -16.534 1.00 55.66 112 PRO A CA 1
ATOM 844 C C . PRO A 1 112 ? 22.187 -2.758 -17.472 1.00 55.66 112 PRO A C 1
ATOM 846 O O . PRO A 1 112 ? 22.137 -3.045 -18.668 1.00 55.66 112 PRO A O 1
ATOM 849 N N . GLY A 1 113 ? 23.151 -2.009 -16.934 1.00 51.31 113 GLY A N 1
ATOM 850 C CA . GLY A 1 113 ? 24.405 -1.672 -17.617 1.00 51.31 113 GLY A CA 1
ATOM 851 C C . GLY A 1 113 ? 25.473 -2.737 -17.454 1.00 51.31 113 GLY A C 1
ATOM 852 O O . GLY A 1 113 ? 25.321 -3.600 -16.558 1.00 51.31 113 GLY A O 1
#

pLDDT: mean 74.83, std 15.58, range [37.94, 97.94]

InterPro domains:
  IPR003856 Polysaccharide chain length determinant, N-terminal domain [PF02706] (16-95)

Foldseek 3Di:
DDDDDDDDDDDDDDPDDPVVVVVVCVVPVVVVVVVVVVVVVVVVCCVVVDDDDDDDDDDDDDDDPDDDPPDPDPVLVVVQVVQLDLVVLVVVCVVVVHPDHSVVVSVVDHDDD

Radius of gyration: 34.09 Å; chains: 1; bounding box: 61×48×102 Å

Sequence (113 aa):
MTTRTSAESPAAAPLLDLQVLVVAVRRRRRLWGSVALLGLLAGGAVAVLLPEPPTAVTKVLVAHEQDQPNDPGTLIRTDVALLHTTRIADQALRSLKSPEKPEDFMEHYTGPG

Secondary structure (DSSP, 8-state):
----PPPPPPPPPPS--HHHHHHHHHHTHHHHHHHHHHHHHHHHHHHHHSPPPP----PPP---TT--TT-TTHHHHHHHHHHTSHHHHHHHHHHTT--S-HHHHTTT-----

Organism: NCBI:txid3074435